Protein AF-A0A7C6TLG7-F1 (afdb_monomer_lite)

Secondary structure (DSSP, 8-state):
----PPP--PPPP---------------------------PPP-PPPPHHHHHHHHHH-EETTEEEEE-TTTTS--HHHHHHHHT-EEESTHHHHHHHHHHHHHHHTT-EEEEEEETTSS-EEEEEE-SSHHHHHHHHHHHHHHHHH-SEEEEEETTEEEEEE----

pLDDT: mean 72.75, std 21.67, range [28.45, 94.44]

Foldseek 3Di:
DDDDDDDDDDDDDPPPPDPPDDDDDDDDDDDDDDDPPPDPDPQQDFDAQVRQQVVQQPDDDPNWGWHWDPPVFPPDPVVLVQLVPKQKVVNVLSVLVNVLSVLLVVQPWHKIKTATPVRRDIDMDTTGNDVVSVVSNVVSLVCCQVVVQWMWMAGPNDIDIDGHDDD

Radius of gyration: 20.43 Å; chains: 1; bounding box: 63×53×40 Å

Structure (mmCIF, N/CA/C/O backbone):
data_AF-A0A7C6TLG7-F1
#
_entry.id   AF-A0A7C6TLG7-F1
#
loop_
_atom_site.group_PDB
_atom_site.id
_atom_site.type_symbol
_atom_site.label_atom_id
_atom_site.label_alt_id
_atom_site.label_comp_id
_atom_site.label_asym_id
_atom_site.label_entity_id
_atom_site.label_seq_id
_atom_site.pdbx_PDB_ins_code
_atom_site.Cartn_x
_atom_site.Cartn_y
_atom_site.Cartn_z
_atom_site.occupancy
_atom_site.B_iso_or_equiv
_atom_site.auth_seq_id
_atom_site.auth_comp_id
_atom_site.auth_asym_id
_atom_site.auth_atom_id
_atom_site.pdbx_PDB_model_num
ATOM 1 N N . MET A 1 1 ? 2.554 -32.403 10.505 1.00 33.56 1 MET A N 1
ATOM 2 C CA . MET A 1 1 ? 1.416 -31.492 10.762 1.00 33.56 1 MET A CA 1
ATOM 3 C C . MET A 1 1 ? 1.426 -30.405 9.695 1.00 33.56 1 MET A C 1
ATOM 5 O O . MET A 1 1 ? 2.386 -29.649 9.634 1.00 33.56 1 MET A O 1
ATOM 9 N N . LYS A 1 2 ? 0.440 -30.399 8.790 1.00 33.12 2 LYS A N 1
ATOM 10 C CA . LYS A 1 2 ? 0.307 -29.428 7.689 1.00 33.12 2 LYS A CA 1
ATOM 11 C C . LYS A 1 2 ? -0.250 -28.119 8.262 1.00 33.12 2 LYS A C 1
ATOM 13 O O . LYS A 1 2 ? -1.394 -28.103 8.701 1.00 33.12 2 LYS A O 1
ATOM 18 N N . ARG A 1 3 ? 0.560 -27.057 8.305 1.00 33.03 3 ARG A N 1
ATOM 19 C CA . ARG A 1 3 ? 0.103 -25.704 8.655 1.00 33.03 3 ARG A CA 1
ATOM 20 C C . ARG A 1 3 ? -0.536 -25.091 7.412 1.00 33.03 3 ARG A C 1
ATOM 22 O O . ARG A 1 3 ? 0.156 -24.820 6.438 1.00 33.03 3 ARG A O 1
ATOM 29 N N . ILE A 1 4 ? -1.856 -24.962 7.432 1.00 37.53 4 ILE A N 1
ATOM 30 C CA . ILE A 1 4 ? -2.636 -24.288 6.396 1.00 37.53 4 ILE A CA 1
ATOM 31 C C . ILE A 1 4 ? -2.668 -22.813 6.810 1.00 37.53 4 ILE A C 1
ATOM 33 O O . ILE A 1 4 ? -3.254 -22.482 7.836 1.00 37.53 4 ILE A O 1
ATOM 37 N N . LEU A 1 5 ? -1.946 -21.959 6.083 1.00 33.16 5 LEU A N 1
ATOM 38 C CA . LEU A 1 5 ? -1.951 -20.506 6.282 1.00 33.16 5 LEU A CA 1
ATOM 39 C C . LEU A 1 5 ? -3.292 -19.940 5.779 1.00 33.16 5 LEU A C 1
ATOM 41 O O . LEU A 1 5 ? -3.698 -20.303 4.670 1.00 33.16 5 LEU A O 1
ATOM 45 N N . PRO A 1 6 ? -3.993 -19.094 6.557 1.00 38.41 6 PRO A N 1
ATOM 46 C CA . PRO A 1 6 ? -5.268 -18.532 6.137 1.00 38.41 6 PRO A CA 1
ATOM 47 C C . PRO A 1 6 ? -5.038 -17.511 5.017 1.00 38.41 6 PRO A C 1
ATOM 49 O O . PRO A 1 6 ? -4.143 -16.671 5.084 1.00 38.41 6 PRO A O 1
ATOM 52 N N . ALA A 1 7 ? -5.828 -17.635 3.954 1.00 37.56 7 ALA A N 1
ATOM 53 C CA . ALA A 1 7 ? -5.828 -16.717 2.829 1.00 37.56 7 ALA A CA 1
ATOM 54 C C . ALA A 1 7 ? -6.396 -15.361 3.273 1.00 37.56 7 ALA A C 1
ATOM 56 O O . ALA A 1 7 ? -7.541 -15.286 3.707 1.00 37.56 7 ALA A O 1
ATOM 57 N N . ILE A 1 8 ? -5.589 -14.308 3.153 1.00 38.44 8 ILE A N 1
ATOM 58 C CA . ILE A 1 8 ? -5.991 -12.921 3.395 1.00 38.44 8 ILE A CA 1
ATOM 59 C C . ILE A 1 8 ? -6.915 -12.507 2.242 1.00 38.44 8 ILE A C 1
ATOM 61 O O . ILE A 1 8 ? -6.484 -12.440 1.090 1.00 38.44 8 ILE A O 1
ATOM 65 N N . ALA A 1 9 ? -8.195 -12.290 2.535 1.00 36.19 9 ALA A N 1
ATOM 66 C CA . ALA A 1 9 ? -9.127 -11.628 1.634 1.00 36.19 9 ALA A CA 1
ATOM 67 C C . ALA A 1 9 ? -9.136 -10.139 2.005 1.00 36.19 9 ALA A C 1
ATOM 69 O O . ALA A 1 9 ? -9.612 -9.772 3.074 1.00 36.19 9 ALA A O 1
ATOM 70 N N . LEU A 1 10 ? -8.547 -9.295 1.156 1.00 33.16 10 LEU A N 1
ATOM 71 C CA . LEU A 1 10 ? -8.659 -7.842 1.279 1.00 33.16 10 LEU A CA 1
ATOM 72 C C . LEU A 1 10 ? -10.084 -7.443 0.882 1.00 33.16 10 LEU A C 1
ATOM 74 O O . LEU A 1 10 ? -10.586 -7.898 -0.146 1.00 33.16 10 LEU A O 1
ATOM 78 N N . ILE A 1 11 ? -10.739 -6.652 1.728 1.00 42.12 11 ILE A N 1
ATOM 79 C CA . ILE A 1 11 ? -12.133 -6.233 1.573 1.00 42.12 11 ILE A CA 1
ATOM 80 C C . ILE A 1 11 ? -12.191 -4.856 0.917 1.00 42.12 11 ILE A C 1
ATOM 82 O O . ILE A 1 11 ? -11.375 -3.977 1.190 1.00 42.12 11 ILE A O 1
ATOM 86 N N . ALA A 1 12 ? -13.160 -4.744 0.011 1.00 43.88 12 ALA A N 1
ATOM 87 C CA . ALA A 1 12 ? -13.396 -3.642 -0.897 1.00 43.88 12 ALA A CA 1
ATOM 88 C C . ALA A 1 12 ? -13.598 -2.301 -0.196 1.00 43.88 12 ALA A C 1
ATOM 90 O O . ALA A 1 12 ? -14.266 -2.215 0.835 1.00 43.88 12 ALA A O 1
ATOM 91 N N . GLY A 1 13 ? -13.064 -1.246 -0.814 1.00 34.25 13 GLY A N 1
ATOM 92 C CA . GLY A 1 13 ? -13.391 0.128 -0.467 1.00 34.25 13 GLY A CA 1
ATOM 93 C C . GLY A 1 13 ? -14.899 0.337 -0.558 1.00 34.25 13 GLY A C 1
ATOM 94 O O . GLY A 1 13 ? -15.496 0.200 -1.624 1.00 34.25 13 GLY A O 1
ATOM 95 N N . LEU A 1 14 ? -15.515 0.664 0.575 1.00 31.52 14 LEU A N 1
ATOM 96 C CA . LEU A 1 14 ? -16.873 1.181 0.616 1.00 31.52 14 LEU A CA 1
ATOM 97 C C . LEU A 1 14 ? -16.860 2.556 -0.052 1.00 31.52 14 LEU A C 1
ATOM 99 O O . LEU A 1 14 ? -16.541 3.566 0.572 1.00 31.52 14 LEU A O 1
ATOM 103 N N . SER A 1 15 ? -17.207 2.598 -1.337 1.00 34.97 15 SER A N 1
ATOM 104 C CA . SER A 1 15 ? -17.638 3.834 -1.970 1.00 34.97 15 SER A CA 1
ATOM 105 C C . SER A 1 15 ? -18.909 4.289 -1.255 1.00 34.97 15 SER A C 1
ATOM 107 O O . SER A 1 15 ? -19.992 3.748 -1.484 1.00 34.97 15 SER A O 1
ATOM 109 N N . LEU A 1 16 ? -18.775 5.271 -0.367 1.00 35.31 16 LEU A N 1
ATOM 110 C CA . LEU A 1 16 ? -19.878 6.064 0.171 1.00 35.31 16 LEU A CA 1
ATOM 111 C C . LEU A 1 16 ? -20.463 6.936 -0.954 1.00 35.31 16 LEU A C 1
ATOM 113 O O . LEU A 1 16 ? -20.370 8.158 -0.934 1.00 35.31 16 LEU A O 1
ATOM 117 N N . VAL A 1 17 ? -21.059 6.305 -1.964 1.00 43.84 17 VAL A N 1
ATOM 118 C CA . VAL A 1 17 ? -22.058 6.946 -2.819 1.00 43.84 17 VAL A CA 1
ATOM 119 C C . VAL A 1 17 ? -23.413 6.646 -2.196 1.00 43.84 17 VAL A C 1
ATOM 121 O O . VAL A 1 17 ? -23.785 5.490 -2.004 1.00 43.84 17 VAL A O 1
ATOM 124 N N . GLY A 1 18 ? -24.096 7.709 -1.774 1.00 33.03 18 GLY A N 1
ATOM 125 C CA . GLY A 1 18 ? -25.324 7.661 -0.993 1.00 33.03 18 GLY A CA 1
ATOM 126 C C . GLY A 1 18 ? -26.364 6.705 -1.568 1.00 33.03 18 GLY A C 1
ATOM 127 O O . GLY A 1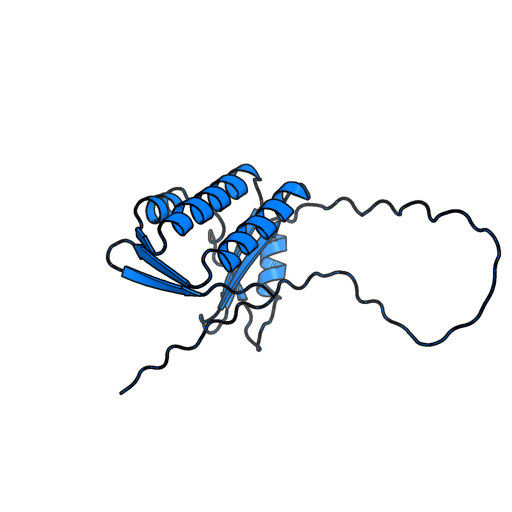 18 ? -26.955 6.952 -2.614 1.00 33.03 18 GLY A O 1
ATOM 128 N N . CYS A 1 19 ? -26.633 5.630 -0.835 1.00 38.94 19 CYS A N 1
ATOM 129 C CA . CYS A 1 19 ? -27.798 4.792 -1.050 1.00 38.94 19 CYS A CA 1
ATOM 130 C C . CYS A 1 19 ? -29.014 5.472 -0.395 1.00 38.94 19 CYS A C 1
ATOM 132 O O . CYS A 1 19 ? -29.351 5.188 0.753 1.00 38.94 19 CYS A O 1
ATOM 134 N N . THR A 1 20 ? -29.674 6.382 -1.115 1.00 41.19 20 THR A N 1
ATOM 135 C CA . THR A 1 20 ? -31.076 6.749 -0.851 1.00 41.19 20 THR A CA 1
ATOM 136 C C . THR A 1 20 ? -31.950 5.977 -1.835 1.00 41.19 20 THR A C 1
ATOM 138 O O . THR A 1 20 ? -31.868 6.194 -3.040 1.00 41.19 20 THR A O 1
ATOM 141 N N . GLY A 1 21 ? -32.712 5.012 -1.321 1.00 32.62 21 GLY A N 1
ATOM 142 C CA . GLY A 1 21 ? -33.444 4.029 -2.118 1.00 32.62 21 GLY A CA 1
ATOM 143 C C . GLY A 1 21 ? -34.842 4.434 -2.599 1.00 32.62 21 GLY A C 1
ATOM 144 O O . GLY A 1 21 ? -35.296 5.558 -2.402 1.00 32.62 21 GLY A O 1
ATOM 145 N N . GLY A 1 22 ? -35.527 3.431 -3.165 1.00 32.09 22 GLY A N 1
ATOM 146 C CA . GLY A 1 22 ? -36.918 3.452 -3.650 1.00 32.09 22 GLY A CA 1
ATOM 147 C C . GLY A 1 22 ? -36.966 3.475 -5.180 1.00 32.09 22 GLY A C 1
ATOM 148 O O . GLY A 1 22 ? -36.291 4.285 -5.788 1.00 32.09 22 GLY A O 1
ATOM 149 N N . GLY A 1 23 ? -37.688 2.633 -5.916 1.00 31.30 23 GLY A N 1
ATOM 150 C CA . GLY A 1 23 ? -38.805 1.733 -5.642 1.00 31.30 23 GLY A CA 1
ATOM 151 C C . GLY A 1 23 ? -39.585 1.572 -6.965 1.00 31.30 23 GLY A C 1
ATOM 152 O O . GLY A 1 23 ? -39.585 2.474 -7.793 1.00 31.30 23 GLY A O 1
ATOM 153 N N . ASP A 1 24 ? -40.181 0.402 -7.173 1.00 41.75 24 ASP A N 1
ATOM 154 C CA . ASP A 1 24 ? -40.849 -0.127 -8.375 1.00 41.75 24 ASP A CA 1
ATOM 155 C C . ASP A 1 24 ? -41.840 0.766 -9.181 1.00 41.75 24 ASP A C 1
ATOM 157 O O . ASP A 1 24 ? -42.705 1.435 -8.619 1.00 41.75 24 ASP A O 1
ATOM 161 N N . LYS A 1 25 ? -41.824 0.501 -10.505 1.00 38.69 25 LYS A N 1
ATOM 162 C CA . LYS A 1 25 ? -42.888 0.508 -11.550 1.00 38.69 25 LYS A CA 1
ATOM 163 C C . LYS A 1 25 ? -43.164 1.728 -12.480 1.00 38.69 25 LYS A C 1
ATOM 165 O O . LYS A 1 25 ? -43.003 2.871 -12.076 1.00 38.69 25 LYS A O 1
ATOM 170 N N . PRO A 1 26 ? -43.581 1.448 -13.750 1.00 65.00 26 PRO A N 1
ATOM 171 C CA . PRO A 1 26 ? -43.489 2.336 -14.917 1.00 65.00 26 PRO A CA 1
ATOM 172 C C . PRO A 1 26 ? -44.824 2.997 -15.311 1.00 65.00 26 PRO A C 1
ATOM 174 O O . PRO A 1 26 ? -45.869 2.412 -15.059 1.00 65.00 26 PRO A O 1
ATOM 177 N N . ASP A 1 27 ? -44.776 4.149 -15.994 1.00 35.22 27 ASP A N 1
ATOM 178 C CA . ASP A 1 27 ? -45.589 4.476 -17.186 1.00 35.22 27 ASP A CA 1
ATOM 179 C C . ASP A 1 27 ? -45.252 5.882 -17.747 1.00 35.22 27 ASP A C 1
ATOM 181 O O . ASP A 1 27 ? -45.177 6.864 -17.018 1.00 35.22 27 ASP A O 1
ATOM 185 N N . GLN A 1 28 ? -45.016 5.911 -19.062 1.00 36.81 28 GLN A N 1
ATOM 186 C CA . GLN A 1 28 ? -45.415 6.899 -20.079 1.00 36.81 28 GLN A CA 1
ATOM 187 C C . GLN A 1 28 ? -45.521 8.413 -19.745 1.00 36.81 28 GLN A C 1
ATOM 189 O O . GLN A 1 28 ? -46.442 8.842 -19.060 1.00 36.81 28 GLN A O 1
ATOM 194 N N . ALA A 1 29 ? -44.711 9.252 -20.414 1.00 31.52 29 ALA A N 1
ATOM 195 C CA . ALA A 1 29 ? -45.149 10.165 -21.493 1.00 31.52 29 ALA A CA 1
ATOM 196 C C . ALA A 1 29 ? -44.154 11.315 -21.774 1.00 31.52 29 ALA A C 1
ATOM 198 O O . ALA A 1 29 ? -43.558 11.903 -20.878 1.00 31.52 29 ALA A O 1
ATOM 199 N N . ASP A 1 30 ? -44.045 11.598 -23.070 1.00 42.59 30 ASP A N 1
ATOM 200 C CA . ASP A 1 30 ? -43.350 12.671 -23.786 1.00 42.59 30 ASP A CA 1
ATOM 201 C C . ASP A 1 30 ? -43.653 14.091 -23.260 1.00 42.59 30 ASP A C 1
ATOM 203 O O . ASP A 1 30 ? -44.806 14.411 -22.963 1.00 42.59 30 ASP A O 1
ATOM 207 N N . GLY A 1 31 ? -42.650 14.974 -23.238 1.00 31.16 31 GLY A N 1
ATOM 208 C CA . GLY A 1 31 ? -42.859 16.405 -22.999 1.00 31.16 31 GLY A CA 1
ATOM 209 C C . GLY A 1 31 ? -41.620 17.126 -22.478 1.00 31.16 31 GLY A C 1
ATOM 210 O O . GLY A 1 31 ? -41.228 16.937 -21.334 1.00 31.16 31 GLY A O 1
ATOM 211 N N . GLY A 1 32 ? -41.014 17.953 -23.334 1.00 39.78 32 GLY A N 1
ATOM 212 C CA . GLY A 1 32 ? -39.750 18.651 -23.102 1.00 39.78 32 GLY A CA 1
ATOM 213 C C . GLY A 1 32 ? -39.618 19.347 -21.745 1.00 39.78 32 GLY A C 1
ATOM 214 O O . GLY A 1 32 ? -40.470 20.130 -21.335 1.00 39.78 32 GLY A O 1
ATOM 215 N N . GLY A 1 33 ? -38.485 19.095 -21.101 1.00 28.45 33 GLY A N 1
ATOM 216 C CA . GLY A 1 33 ? -37.993 19.805 -19.932 1.00 28.45 33 GLY A CA 1
ATOM 217 C C . GLY A 1 33 ? -36.478 19.877 -20.044 1.00 28.45 33 GLY A C 1
ATOM 218 O O . GLY A 1 33 ? -35.849 18.911 -20.473 1.00 28.45 33 GLY A O 1
ATOM 219 N N . GLU A 1 34 ? -35.932 21.053 -19.761 1.00 35.56 34 GLU A N 1
ATOM 220 C CA . GLU A 1 34 ? -34.509 21.384 -19.784 1.00 35.56 34 GLU A CA 1
ATOM 221 C C . GLU A 1 34 ? -33.622 20.231 -19.293 1.00 35.56 34 GLU A C 1
ATOM 223 O O . GLU A 1 34 ? -33.911 19.609 -18.269 1.00 35.56 34 GLU A O 1
ATOM 228 N N . SER A 1 35 ? -32.524 19.961 -20.018 1.00 37.59 35 SER A N 1
ATOM 229 C CA . SER A 1 35 ? -31.438 19.128 -19.493 1.00 37.59 35 SER A CA 1
ATOM 230 C C . SER A 1 35 ? -31.156 19.575 -18.061 1.00 37.59 35 SER A C 1
ATOM 232 O O . SER A 1 35 ? -30.969 20.782 -17.865 1.00 37.59 35 SER A O 1
ATOM 234 N N . PRO A 1 36 ? -31.108 18.661 -17.074 1.00 38.91 36 PRO A N 1
ATOM 235 C CA . PRO A 1 36 ? -30.715 19.046 -15.736 1.00 38.91 36 PRO A CA 1
ATOM 236 C C . PRO A 1 36 ? -29.353 19.712 -15.872 1.00 38.91 36 PRO A C 1
ATOM 238 O O . PRO A 1 36 ? -28.413 19.113 -16.408 1.00 38.91 36 PRO A O 1
ATOM 241 N N . ALA A 1 37 ? -29.273 20.982 -15.472 1.00 41.88 37 ALA A N 1
ATOM 242 C CA . ALA A 1 37 ? -27.997 21.627 -15.252 1.00 41.88 37 ALA A CA 1
ATOM 243 C C . ALA A 1 37 ? -27.198 20.661 -14.382 1.00 41.88 37 ALA A C 1
ATOM 245 O O . ALA A 1 37 ? -27.690 20.259 -13.328 1.00 41.88 37 ALA A O 1
ATOM 246 N N . ALA A 1 38 ? -26.041 20.220 -14.883 1.00 41.34 38 ALA A N 1
ATOM 247 C CA . ALA A 1 38 ? -25.155 19.343 -14.143 1.00 41.34 38 ALA A CA 1
ATOM 248 C C . ALA A 1 38 ? -24.967 19.968 -12.761 1.00 41.34 38 ALA A C 1
ATOM 250 O O . ALA A 1 38 ? -24.396 21.056 -12.650 1.00 41.34 38 ALA A O 1
ATOM 251 N N . GLU A 1 39 ? -25.543 19.335 -11.737 1.00 39.16 39 GLU A N 1
ATOM 252 C CA . GLU A 1 39 ? -25.343 19.744 -10.359 1.00 39.16 39 GLU A CA 1
ATOM 253 C C . GLU A 1 39 ? -23.832 19.790 -10.167 1.00 39.16 39 GLU A C 1
ATOM 255 O O . GLU A 1 39 ? -23.140 18.812 -10.466 1.00 39.16 39 GLU A O 1
ATOM 260 N N . ALA A 1 40 ? -23.315 20.964 -9.794 1.00 39.72 40 ALA A N 1
ATOM 261 C CA . ALA A 1 40 ? -21.899 21.136 -9.539 1.00 39.72 40 ALA A CA 1
ATOM 262 C C . ALA A 1 40 ? -21.500 20.038 -8.554 1.00 39.72 40 ALA A C 1
ATOM 264 O O . ALA A 1 40 ? -21.995 20.016 -7.424 1.00 39.72 40 ALA A O 1
ATOM 265 N N . GLN A 1 41 ? -20.680 19.090 -9.019 1.00 46.62 41 GLN A N 1
ATOM 266 C CA . GLN A 1 41 ? -20.168 18.049 -8.147 1.00 46.62 41 GLN A CA 1
ATOM 267 C C . GLN A 1 41 ? -19.528 18.769 -6.959 1.00 46.62 41 GLN A C 1
ATOM 269 O O . GLN A 1 41 ? -18.760 19.711 -7.188 1.00 46.62 41 GLN A O 1
ATOM 274 N N . PRO A 1 42 ? -19.895 18.419 -5.713 1.00 49.75 42 PRO A N 1
ATOM 275 C CA . PRO A 1 42 ? -19.311 19.061 -4.548 1.00 49.75 42 PRO A CA 1
ATOM 276 C C . PRO A 1 42 ? -17.795 18.997 -4.697 1.00 49.75 42 PRO A C 1
ATOM 278 O O . PRO A 1 42 ? -17.262 17.926 -4.995 1.00 49.75 42 PRO A O 1
ATOM 281 N N . GLU A 1 43 ? -17.119 20.143 -4.561 1.00 55.59 43 GLU A N 1
ATOM 282 C CA . GLU A 1 43 ? -15.661 20.192 -4.640 1.00 55.59 43 GLU A CA 1
ATOM 283 C C . GLU A 1 43 ? -15.110 19.122 -3.698 1.00 55.59 43 GLU A C 1
ATOM 285 O O . GLU A 1 43 ? -15.392 19.134 -2.495 1.00 55.59 43 GLU A O 1
ATOM 290 N N . ALA A 1 44 ? -14.396 18.148 -4.267 1.00 63.31 44 ALA A N 1
ATOM 291 C CA . ALA A 1 44 ? -13.825 17.044 -3.520 1.00 63.31 44 ALA A CA 1
ATOM 292 C C . ALA A 1 44 ? -12.785 17.618 -2.556 1.00 63.31 44 ALA A C 1
ATOM 294 O O . ALA A 1 44 ? -11.638 17.871 -2.913 1.00 63.31 44 ALA A O 1
ATOM 295 N N . LYS A 1 45 ? -13.206 17.898 -1.324 1.00 75.00 45 LYS A N 1
ATOM 296 C CA . LYS A 1 45 ? -12.310 18.422 -0.307 1.00 75.00 45 LYS A CA 1
ATOM 297 C C . LYS A 1 45 ? -11.461 17.275 0.217 1.00 75.00 45 LYS A C 1
ATOM 299 O O . LYS A 1 45 ? -11.987 16.329 0.803 1.00 75.00 45 LYS A O 1
ATOM 304 N N . LYS A 1 46 ? -10.146 17.402 0.059 1.00 84.50 46 LYS A N 1
ATOM 305 C CA . LYS A 1 46 ? -9.184 16.498 0.681 1.00 84.50 46 LYS A CA 1
ATOM 306 C C . LYS A 1 46 ? -9.405 16.437 2.192 1.00 84.50 46 LYS A C 1
ATOM 308 O O . LYS A 1 46 ? -9.444 17.470 2.864 1.00 84.50 46 LYS A O 1
ATOM 313 N N . LEU A 1 47 ? -9.533 15.221 2.704 1.00 90.31 47 LEU A N 1
ATOM 314 C CA . LEU A 1 47 ? -9.632 14.939 4.126 1.00 90.31 47 LEU A CA 1
ATOM 315 C C . LEU A 1 47 ? -8.249 15.022 4.775 1.00 90.31 47 LEU A C 1
ATOM 317 O O . LEU A 1 47 ? -7.241 14.581 4.208 1.00 90.31 47 LEU A O 1
ATOM 321 N N . ASP A 1 48 ? -8.206 15.594 5.973 1.00 90.81 48 ASP A N 1
ATOM 322 C CA . ASP A 1 48 ? -6.991 15.611 6.781 1.00 90.81 48 ASP A CA 1
ATOM 323 C C . ASP A 1 48 ? -6.754 14.271 7.506 1.00 90.81 48 ASP A C 1
ATOM 325 O O . ASP A 1 48 ? -7.568 13.345 7.461 1.00 90.81 48 ASP A O 1
ATOM 329 N N . GLU A 1 49 ? -5.595 14.149 8.157 1.00 90.00 49 GLU A N 1
ATOM 330 C CA . GLU A 1 49 ? -5.193 12.918 8.843 1.00 90.00 49 GLU A CA 1
ATOM 331 C C . GLU A 1 49 ? -6.165 12.538 9.969 1.00 90.00 49 GLU A C 1
ATOM 333 O O . GLU A 1 49 ? -6.455 11.358 10.147 1.00 90.00 49 GLU A O 1
ATOM 338 N N . ALA A 1 50 ? -6.691 13.514 10.716 1.00 92.81 50 ALA A N 1
ATOM 339 C CA . ALA A 1 50 ? -7.598 13.251 11.829 1.00 92.81 50 ALA A CA 1
ATOM 340 C C . ALA A 1 50 ? -8.943 12.718 11.323 1.00 92.81 50 ALA A C 1
ATOM 342 O O . ALA A 1 50 ? -9.443 11.725 11.850 1.00 92.81 50 ALA A O 1
ATOM 343 N N . GLN A 1 51 ? -9.473 13.316 10.253 1.00 93.88 51 GLN A N 1
ATOM 344 C CA . GLN A 1 51 ? -10.689 12.842 9.594 1.00 93.88 51 GLN A CA 1
ATOM 345 C C . GLN A 1 51 ? -10.511 11.427 9.030 1.00 93.88 51 GLN A C 1
ATOM 347 O O . GLN A 1 51 ? -11.382 10.576 9.194 1.00 93.88 51 GLN A O 1
ATOM 352 N N . LEU A 1 52 ? -9.370 11.140 8.398 1.00 92.75 52 LEU A N 1
ATOM 353 C CA . LEU A 1 52 ? -9.086 9.800 7.887 1.00 92.75 52 LEU A CA 1
ATOM 354 C C . LEU A 1 52 ? -8.918 8.766 9.010 1.00 92.75 52 LEU A C 1
ATOM 356 O O . LEU A 1 52 ? -9.394 7.640 8.866 1.00 92.75 52 LEU A O 1
ATOM 360 N N . LYS A 1 53 ? -8.280 9.131 10.132 1.00 94.19 53 LYS A N 1
ATOM 361 C CA . LYS A 1 53 ? -8.180 8.265 11.319 1.00 94.19 53 LYS A CA 1
ATOM 362 C C . LYS A 1 53 ? -9.558 7.937 11.881 1.00 94.19 53 LYS A C 1
ATOM 364 O O . LYS A 1 53 ? -9.832 6.771 12.134 1.00 94.19 53 LYS A O 1
ATOM 369 N N . GLU A 1 54 ? -10.435 8.928 12.013 1.00 93.75 54 GLU A N 1
ATOM 370 C CA . GLU A 1 54 ? -11.804 8.718 12.494 1.00 93.75 54 GLU A CA 1
ATOM 371 C C . GLU A 1 54 ? -12.586 7.747 11.592 1.00 93.75 54 GLU A C 1
ATOM 373 O O . GLU A 1 54 ? -13.239 6.821 12.081 1.00 93.75 54 GLU A O 1
ATOM 378 N N . ILE A 1 55 ? -12.475 7.897 10.268 1.00 93.88 55 ILE A N 1
ATOM 379 C CA . ILE A 1 55 ? -13.111 6.977 9.312 1.00 93.88 55 ILE A CA 1
ATOM 380 C C . ILE A 1 55 ? -12.534 5.564 9.454 1.00 93.88 55 ILE A C 1
ATOM 382 O O . ILE A 1 55 ? -13.282 4.588 9.512 1.00 93.88 55 ILE A O 1
ATOM 386 N N . LEU A 1 56 ? -11.210 5.436 9.539 1.00 93.12 56 LEU A N 1
ATOM 387 C CA . LEU A 1 56 ? -10.555 4.140 9.693 1.00 93.12 56 LEU A CA 1
ATOM 388 C C . LEU A 1 56 ? -10.989 3.442 10.990 1.00 93.12 56 LEU A C 1
ATOM 390 O O . LEU A 1 56 ? -11.366 2.276 10.959 1.00 93.12 56 LEU A O 1
ATOM 394 N N . GLU A 1 57 ? -10.975 4.148 12.118 1.00 94.19 57 GLU A N 1
ATOM 395 C CA . GLU A 1 57 ? -11.277 3.576 13.436 1.00 94.19 57 GLU A CA 1
ATOM 396 C C . GLU A 1 57 ? -12.770 3.286 13.644 1.00 94.19 57 GLU A C 1
ATOM 398 O O . GLU A 1 57 ? -13.128 2.386 14.407 1.00 94.19 57 GLU A O 1
ATOM 403 N N . SER A 1 58 ? -13.651 3.992 12.929 1.00 93.00 58 SER A N 1
ATOM 404 C CA . SER A 1 58 ? -15.087 3.685 12.887 1.00 93.00 58 SER A CA 1
ATOM 405 C C . SER A 1 58 ? -15.444 2.549 11.922 1.00 93.00 58 SER A C 1
ATOM 407 O O . SER A 1 58 ? -16.546 1.999 12.004 1.00 93.00 58 SER A O 1
ATOM 409 N N . THR A 1 59 ? -14.525 2.153 11.034 1.00 91.25 59 THR A N 1
ATOM 410 C CA . THR A 1 59 ? -14.745 1.055 10.089 1.00 91.25 59 THR A CA 1
ATOM 411 C C . THR A 1 59 ? -14.735 -0.291 10.813 1.00 91.25 59 THR A C 1
ATOM 413 O O . THR A 1 59 ? -13.831 -0.598 11.593 1.00 91.25 59 THR A O 1
ATOM 416 N N . GLN A 1 60 ? -15.733 -1.124 10.511 1.00 89.75 60 GLN A N 1
ATOM 417 C CA . GLN A 1 60 ? -15.819 -2.497 10.996 1.00 89.75 60 GLN A CA 1
ATOM 418 C C . GLN A 1 60 ? -15.906 -3.476 9.835 1.00 89.75 60 GLN A C 1
ATOM 420 O O . GLN A 1 60 ? -16.730 -3.325 8.935 1.00 89.75 60 GLN A O 1
ATOM 425 N N . VAL A 1 61 ? -15.072 -4.507 9.891 1.00 86.94 61 VAL A N 1
ATOM 426 C CA . VAL A 1 61 ? -15.021 -5.583 8.903 1.00 86.94 61 VAL A CA 1
ATOM 427 C C . VAL A 1 61 ? -14.974 -6.906 9.653 1.00 86.94 61 VAL A C 1
ATOM 429 O O . VAL A 1 61 ? -14.131 -7.084 10.525 1.00 86.94 61 VAL A O 1
ATOM 432 N N . ASP A 1 62 ? -15.916 -7.809 9.372 1.00 88.56 62 ASP A N 1
ATOM 433 C CA . ASP A 1 62 ? -16.045 -9.106 10.058 1.00 88.56 62 ASP A CA 1
ATOM 434 C C . ASP A 1 62 ? -16.054 -8.998 11.599 1.00 88.56 62 ASP A C 1
ATOM 436 O O . ASP A 1 62 ? -15.509 -9.828 12.327 1.00 88.56 62 ASP A O 1
ATOM 440 N N . GLY A 1 63 ? -16.670 -7.927 12.113 1.00 89.75 63 GLY A N 1
ATOM 441 C CA . GLY A 1 63 ? -16.730 -7.626 13.546 1.00 89.75 63 GLY A CA 1
ATOM 442 C C . GLY A 1 63 ? -15.412 -7.132 14.155 1.00 89.75 63 GLY A C 1
ATOM 443 O O . GLY A 1 63 ? -15.356 -6.932 15.367 1.00 89.75 63 GLY A O 1
ATOM 444 N N . GLN A 1 64 ? -14.368 -6.921 13.349 1.00 92.31 64 GLN A N 1
ATOM 445 C CA . GLN A 1 64 ? -13.113 -6.309 13.772 1.00 92.31 64 GLN A CA 1
ATOM 446 C C . GLN A 1 64 ? -13.128 -4.809 13.484 1.00 92.31 64 GLN A C 1
ATOM 448 O O . GLN A 1 64 ? -13.430 -4.383 12.369 1.00 92.31 64 GLN A O 1
ATOM 453 N N . SER A 1 65 ? -12.765 -4.011 14.485 1.00 93.38 65 SER A N 1
ATOM 454 C CA . SER A 1 65 ? -12.461 -2.589 14.313 1.00 93.38 65 SER A CA 1
ATOM 455 C C . SER A 1 65 ? -10.994 -2.407 13.943 1.00 93.38 65 SER A C 1
ATOM 457 O O . SER A 1 65 ? -10.149 -3.209 14.354 1.00 93.38 65 SER A O 1
ATOM 459 N N . PHE A 1 66 ? -10.673 -1.325 13.244 1.00 94.44 66 PHE A N 1
ATOM 460 C CA . PHE A 1 66 ? -9.289 -0.961 12.959 1.00 94.44 66 PHE A CA 1
ATOM 461 C C . PHE A 1 66 ? -8.760 0.032 13.988 1.00 94.44 66 PHE A C 1
ATOM 463 O O . PHE A 1 66 ? -9.499 0.851 14.526 1.00 94.44 66 PHE A O 1
ATOM 470 N N . LYS A 1 67 ? -7.457 -0.036 14.249 1.00 94.38 67 LYS A N 1
ATOM 471 C CA . LYS A 1 67 ? -6.731 0.985 14.999 1.00 94.38 67 LYS A CA 1
ATOM 472 C C . LYS A 1 67 ? -5.699 1.628 14.090 1.00 94.38 67 LYS A C 1
ATOM 474 O O . LYS A 1 67 ? -4.894 0.908 13.487 1.00 94.38 67 LYS A O 1
ATOM 479 N N . ALA A 1 68 ? -5.710 2.957 14.006 1.00 91.88 68 ALA A N 1
ATOM 480 C CA . ALA A 1 68 ? -4.697 3.680 13.255 1.00 91.88 68 ALA A CA 1
ATOM 481 C C . ALA A 1 68 ? -3.314 3.460 13.887 1.00 91.88 68 ALA A C 1
ATOM 483 O O . ALA A 1 68 ? -3.158 3.428 15.111 1.00 91.88 68 ALA A O 1
ATOM 484 N N . VAL A 1 69 ? -2.298 3.295 13.045 1.00 87.75 69 VAL A N 1
ATOM 485 C CA . VAL A 1 69 ? -0.903 3.213 13.477 1.00 87.75 69 VAL A CA 1
ATOM 486 C C . VAL A 1 69 ? -0.240 4.535 13.123 1.00 87.75 69 VAL A C 1
ATOM 488 O O . VAL A 1 69 ? -0.172 4.911 11.955 1.00 87.75 69 VAL A O 1
ATOM 491 N N . ASP A 1 70 ? 0.247 5.257 14.131 1.00 81.00 70 ASP A N 1
ATOM 492 C CA . ASP A 1 70 ? 0.874 6.558 13.909 1.00 81.00 70 ASP A CA 1
ATOM 493 C C . ASP A 1 70 ? 2.091 6.437 12.981 1.00 81.00 70 ASP A C 1
ATOM 495 O O . ASP A 1 70 ? 2.973 5.599 13.174 1.00 81.00 70 ASP A O 1
ATOM 499 N N . GLY A 1 71 ? 2.115 7.270 11.939 1.00 73.12 71 GLY A N 1
ATOM 500 C CA . GLY A 1 71 ? 3.143 7.246 10.898 1.00 73.12 71 GLY A CA 1
ATOM 501 C C . GLY A 1 71 ? 2.987 6.132 9.856 1.00 73.12 71 GLY A C 1
ATOM 502 O O . GLY A 1 71 ? 3.678 6.177 8.837 1.00 73.12 71 GLY A O 1
ATOM 503 N N . ALA A 1 72 ? 2.074 5.171 10.041 1.00 67.75 72 ALA A N 1
ATOM 504 C CA . ALA A 1 72 ? 1.747 4.197 9.007 1.00 67.75 72 ALA A CA 1
ATOM 505 C C . ALA A 1 72 ? 0.905 4.880 7.919 1.00 67.75 72 ALA A C 1
ATOM 507 O O . ALA A 1 72 ? -0.187 5.376 8.183 1.00 67.75 72 ALA A O 1
ATOM 508 N N . GLY A 1 73 ? 1.442 4.940 6.701 1.00 64.50 73 GLY A N 1
ATOM 509 C CA . GLY A 1 73 ? 0.872 5.713 5.589 1.00 64.50 73 GLY A CA 1
ATOM 510 C C . GLY A 1 73 ? 1.816 6.795 5.070 1.00 64.50 73 GLY A C 1
ATOM 511 O O . GLY A 1 73 ? 1.755 7.147 3.894 1.00 64.50 73 GLY A O 1
ATOM 512 N N . ASN A 1 74 ? 2.779 7.230 5.887 1.00 66.75 74 ASN A N 1
ATOM 513 C CA . ASN A 1 74 ? 3.918 7.975 5.377 1.00 66.75 74 ASN A CA 1
ATOM 514 C C . ASN A 1 74 ? 4.839 6.988 4.663 1.00 66.75 74 ASN A C 1
ATOM 516 O O . ASN A 1 74 ? 5.449 6.128 5.300 1.00 66.75 74 ASN A O 1
ATOM 520 N N . ALA A 1 75 ? 4.948 7.106 3.340 1.00 62.62 75 ALA A N 1
ATOM 521 C CA . ALA A 1 75 ? 6.011 6.453 2.589 1.00 62.62 75 ALA A CA 1
ATOM 522 C C . ALA A 1 75 ? 7.352 7.044 3.058 1.00 62.62 75 ALA A C 1
ATOM 524 O O . ALA A 1 75 ? 7.838 8.048 2.537 1.00 62.62 75 ALA A O 1
ATOM 525 N N . SER A 1 76 ? 7.912 6.475 4.128 1.00 63.28 76 SER A N 1
ATOM 526 C CA . SER A 1 76 ? 9.197 6.901 4.661 1.00 63.28 76 SER A CA 1
ATOM 527 C C . SER A 1 76 ? 10.302 6.480 3.700 1.00 63.28 76 SER A C 1
ATOM 529 O O . SER A 1 76 ? 10.236 5.427 3.058 1.00 63.28 76 SER A O 1
ATOM 531 N N . SER A 1 77 ? 11.360 7.291 3.618 1.00 65.38 77 SER A N 1
ATOM 532 C CA . SER A 1 77 ? 12.509 6.972 2.763 1.00 65.38 77 SER A CA 1
ATOM 533 C C . SER A 1 77 ? 13.133 5.612 3.104 1.00 65.38 77 SER A C 1
ATOM 535 O O . SER A 1 77 ? 13.739 4.985 2.242 1.00 65.38 77 SER A O 1
ATOM 537 N N . GLU A 1 78 ? 12.975 5.132 4.341 1.00 72.81 78 GLU A N 1
ATOM 538 C CA . GLU A 1 78 ? 13.483 3.834 4.786 1.00 72.81 78 GLU A CA 1
ATOM 539 C C . GLU A 1 78 ? 12.649 2.665 4.263 1.00 72.81 78 GLU A C 1
ATOM 541 O O . GLU A 1 78 ? 13.231 1.676 3.823 1.00 72.81 78 GLU A O 1
ATOM 546 N N . ALA A 1 79 ? 11.316 2.775 4.247 1.00 73.94 79 ALA A N 1
ATOM 547 C CA . ALA A 1 79 ? 10.452 1.749 3.664 1.00 73.94 79 ALA A CA 1
ATOM 548 C C . ALA A 1 79 ? 10.698 1.623 2.152 1.00 73.94 79 ALA A C 1
ATOM 550 O O . ALA A 1 79 ? 10.859 0.516 1.637 1.00 73.94 79 ALA A O 1
ATOM 551 N N . THR A 1 80 ? 10.841 2.755 1.458 1.00 78.75 80 THR A N 1
ATOM 552 C CA . THR A 1 80 ? 11.213 2.780 0.038 1.00 78.75 80 THR A CA 1
ATOM 553 C C . THR A 1 80 ? 12.580 2.132 -0.190 1.00 78.75 80 THR A C 1
ATOM 555 O O . THR A 1 80 ? 12.694 1.239 -1.024 1.00 78.75 80 THR A O 1
ATOM 558 N N . LYS A 1 81 ? 13.602 2.473 0.607 1.00 81.06 81 LYS A N 1
ATOM 559 C CA . LYS A 1 81 ? 14.936 1.842 0.528 1.00 81.06 81 LYS A CA 1
ATOM 560 C C . LYS A 1 81 ? 14.911 0.341 0.823 1.00 81.06 81 LYS A C 1
ATOM 562 O O . LYS A 1 81 ? 15.652 -0.434 0.215 1.00 81.06 81 LYS A O 1
ATOM 567 N N . ALA A 1 82 ? 14.068 -0.097 1.756 1.00 83.19 82 ALA A N 1
ATOM 568 C CA . ALA A 1 82 ? 13.891 -1.515 2.036 1.00 83.19 82 ALA A CA 1
ATOM 569 C C . ALA A 1 82 ? 13.350 -2.235 0.792 1.00 83.19 82 ALA A C 1
ATOM 571 O O . ALA A 1 82 ? 13.907 -3.253 0.387 1.00 83.19 82 ALA A O 1
ATOM 572 N N . LEU A 1 83 ? 12.349 -1.667 0.114 1.00 85.19 83 LEU A N 1
ATOM 573 C CA . LEU A 1 83 ? 11.809 -2.221 -1.132 1.00 85.19 83 LEU A CA 1
ATOM 574 C C . LEU A 1 83 ? 12.817 -2.152 -2.292 1.00 85.19 83 LEU A C 1
ATOM 576 O O . LEU A 1 83 ? 12.942 -3.113 -3.051 1.00 85.19 83 LEU A O 1
ATOM 580 N N . GLU A 1 84 ? 13.616 -1.087 -2.389 1.00 86.50 84 GLU A N 1
ATOM 581 C CA . GLU A 1 84 ? 14.721 -0.982 -3.355 1.00 86.50 84 GLU A CA 1
ATOM 582 C C . GLU A 1 84 ? 15.784 -2.067 -3.160 1.00 86.50 84 GLU A C 1
ATOM 584 O O . GLU A 1 84 ? 16.334 -2.570 -4.138 1.00 86.50 84 GLU A O 1
ATOM 589 N N . SER A 1 85 ? 16.065 -2.462 -1.920 1.00 87.81 85 SER A N 1
ATOM 590 C CA . SER A 1 85 ? 17.009 -3.550 -1.620 1.00 87.81 85 SER A CA 1
ATOM 591 C C . SER A 1 85 ? 16.377 -4.944 -1.670 1.00 87.81 85 SER A C 1
ATOM 593 O O . SER A 1 85 ? 17.085 -5.940 -1.543 1.00 87.81 85 SER A O 1
ATOM 595 N N . SER A 1 86 ? 15.063 -5.031 -1.888 1.00 90.94 86 SER A N 1
ATOM 596 C CA . SER A 1 86 ? 14.338 -6.299 -1.921 1.00 90.94 86 SER A CA 1
ATOM 597 C C . SER A 1 86 ? 14.384 -6.971 -3.290 1.00 90.94 86 SER A C 1
ATOM 599 O O . SER A 1 86 ? 14.408 -6.313 -4.339 1.00 90.94 86 SER A O 1
ATOM 601 N N . GLU A 1 87 ? 14.342 -8.298 -3.277 1.00 92.56 87 GLU A N 1
ATOM 602 C CA . GLU A 1 87 ? 14.165 -9.120 -4.473 1.00 92.56 87 GLU A CA 1
ATOM 603 C C . GLU A 1 87 ? 12.688 -9.462 -4.630 1.00 92.56 87 GLU A C 1
ATOM 605 O O . GLU A 1 87 ? 12.046 -9.891 -3.674 1.00 92.56 87 GLU A O 1
ATOM 610 N N . PHE A 1 88 ? 12.154 -9.276 -5.834 1.00 93.00 88 PHE A N 1
ATOM 611 C CA . PHE A 1 88 ? 10.775 -9.613 -6.164 1.00 93.00 88 PHE A CA 1
ATOM 612 C C . PHE A 1 88 ? 10.769 -10.753 -7.176 1.00 93.00 88 PHE A C 1
ATOM 614 O O . PHE A 1 88 ? 11.516 -10.735 -8.154 1.00 93.00 88 PHE A O 1
ATOM 621 N N . GLU A 1 89 ? 9.875 -11.710 -6.983 1.00 91.12 89 GLU A N 1
ATOM 622 C CA . GLU A 1 89 ? 9.555 -12.745 -7.957 1.00 91.12 89 GLU A CA 1
ATOM 623 C C . GLU A 1 89 ? 8.040 -12.683 -8.213 1.00 91.12 89 GLU A C 1
ATOM 625 O O . GLU A 1 89 ? 7.280 -13.010 -7.301 1.00 91.12 89 GLU A O 1
ATOM 630 N N . PRO A 1 90 ? 7.575 -12.266 -9.408 1.00 90.75 90 PRO A N 1
ATOM 631 C CA . PRO A 1 90 ? 8.347 -11.836 -10.584 1.00 90.75 90 PRO A CA 1
ATOM 632 C C . PRO A 1 90 ? 9.071 -10.485 -10.421 1.00 90.75 90 PRO A C 1
ATOM 634 O O . PRO A 1 90 ? 8.528 -9.548 -9.842 1.00 90.75 90 PRO A O 1
ATOM 637 N N . ALA A 1 91 ? 10.252 -10.335 -11.035 1.00 90.81 91 ALA A N 1
ATOM 638 C CA . ALA A 1 91 ? 11.072 -9.119 -10.914 1.00 90.81 91 ALA A CA 1
ATOM 639 C C . ALA A 1 91 ? 10.358 -7.838 -11.384 1.00 90.81 91 ALA A C 1
ATOM 641 O O . ALA A 1 91 ? 10.484 -6.799 -10.739 1.00 90.81 91 ALA A O 1
ATOM 642 N N . LYS A 1 92 ? 9.533 -7.927 -12.441 1.00 89.81 92 LYS A N 1
ATOM 643 C CA . LYS A 1 92 ? 8.729 -6.800 -12.956 1.00 89.81 92 LYS A CA 1
ATOM 644 C C . LYS A 1 92 ? 7.820 -6.159 -11.897 1.00 89.81 92 LYS A C 1
ATOM 646 O O . LYS A 1 92 ? 7.470 -4.989 -12.005 1.00 89.81 92 LYS A O 1
ATOM 651 N N . CYS A 1 93 ? 7.444 -6.917 -10.866 1.00 91.19 93 CYS A N 1
ATOM 652 C CA . CYS A 1 93 ? 6.563 -6.442 -9.805 1.00 91.19 93 CYS A CA 1
ATOM 653 C C . CYS A 1 93 ? 7.240 -5.428 -8.890 1.00 91.19 93 CYS A C 1
ATOM 655 O O . CYS A 1 93 ? 6.553 -4.584 -8.316 1.00 91.19 93 CYS A O 1
ATOM 657 N N . LYS A 1 94 ? 8.576 -5.449 -8.812 1.00 90.75 94 LYS A N 1
ATOM 658 C CA . LYS A 1 94 ? 9.342 -4.396 -8.149 1.00 90.75 94 LYS A CA 1
ATOM 659 C C . LYS A 1 94 ? 9.141 -3.064 -8.852 1.00 90.75 94 LYS A C 1
ATOM 661 O O . LYS A 1 94 ? 8.760 -2.100 -8.204 1.00 90.75 94 LYS A O 1
ATOM 666 N N . ASP A 1 95 ? 9.324 -3.025 -10.169 1.00 90.31 95 ASP A N 1
ATOM 667 C CA . ASP A 1 95 ? 9.215 -1.786 -10.943 1.00 90.31 95 ASP A CA 1
ATOM 668 C C . ASP A 1 95 ? 7.800 -1.206 -10.872 1.00 90.31 95 ASP A C 1
ATOM 670 O O . ASP A 1 95 ? 7.633 -0.012 -10.642 1.00 90.31 95 ASP A O 1
ATOM 674 N N . ILE A 1 96 ? 6.770 -2.052 -10.990 1.00 88.44 96 ILE A N 1
ATOM 675 C CA . ILE A 1 96 ? 5.370 -1.622 -10.847 1.00 88.44 96 ILE A CA 1
ATOM 676 C C . ILE A 1 96 ? 5.125 -1.047 -9.442 1.00 88.44 96 ILE A C 1
ATOM 678 O O . ILE A 1 96 ? 4.569 0.045 -9.319 1.00 88.44 96 ILE A O 1
ATOM 682 N N . THR A 1 97 ? 5.587 -1.738 -8.394 1.00 87.56 97 THR A N 1
ATOM 683 C CA . THR A 1 97 ? 5.440 -1.287 -7.000 1.00 87.56 97 THR A CA 1
ATOM 684 C C . THR A 1 97 ? 6.160 0.043 -6.761 1.00 87.56 97 THR A C 1
ATOM 686 O O . THR A 1 97 ? 5.579 0.971 -6.202 1.00 87.56 97 THR A O 1
ATOM 689 N N . MET A 1 98 ? 7.408 0.170 -7.217 1.00 87.38 98 MET A N 1
ATOM 690 C CA . MET A 1 98 ? 8.210 1.384 -7.046 1.00 87.38 98 MET A CA 1
ATOM 691 C C . MET A 1 98 ? 7.632 2.570 -7.823 1.00 87.38 98 MET A C 1
ATOM 693 O O . MET A 1 98 ? 7.603 3.685 -7.304 1.00 87.38 98 MET A O 1
ATOM 697 N N . ASN A 1 99 ? 7.120 2.342 -9.034 1.00 87.88 99 ASN A N 1
ATOM 698 C CA . ASN A 1 99 ? 6.460 3.383 -9.819 1.00 87.88 99 ASN A CA 1
ATOM 699 C C . ASN A 1 99 ? 5.201 3.904 -9.121 1.00 87.88 99 ASN A C 1
ATOM 701 O O . ASN A 1 99 ? 5.022 5.118 -9.036 1.00 87.88 99 ASN A O 1
ATOM 705 N N . LEU A 1 100 ? 4.372 3.013 -8.566 1.00 84.81 100 LEU A N 1
ATOM 706 C CA . LEU A 1 100 ? 3.188 3.411 -7.801 1.00 84.81 100 LEU A CA 1
ATOM 707 C C . LEU A 1 100 ? 3.562 4.213 -6.547 1.00 84.81 100 LEU A C 1
ATOM 709 O O . LEU A 1 100 ? 2.964 5.251 -6.274 1.00 84.81 100 LEU A O 1
ATOM 713 N N . LEU A 1 101 ? 4.574 3.771 -5.796 1.00 82.75 101 LEU A N 1
ATOM 714 C CA . LEU A 1 101 ? 5.050 4.494 -4.613 1.00 82.75 101 LEU A CA 1
ATOM 715 C C . LEU A 1 101 ? 5.533 5.905 -4.963 1.00 82.75 101 LEU A C 1
ATOM 717 O O . LEU A 1 101 ? 5.143 6.869 -4.305 1.00 82.75 101 LEU A O 1
ATOM 721 N N . ASN A 1 102 ? 6.330 6.040 -6.023 1.00 83.00 102 ASN A N 1
ATOM 722 C CA . ASN A 1 102 ? 6.819 7.337 -6.484 1.00 83.00 102 ASN A CA 1
ATOM 723 C C . ASN A 1 102 ? 5.682 8.246 -6.970 1.00 83.00 102 ASN A C 1
ATOM 725 O O . ASN A 1 102 ? 5.692 9.443 -6.687 1.00 83.00 102 ASN A O 1
ATOM 729 N N . ALA A 1 103 ? 4.684 7.685 -7.657 1.00 81.56 103 ALA A N 1
ATOM 730 C CA . ALA A 1 103 ? 3.514 8.433 -8.100 1.00 81.56 103 ALA A CA 1
ATOM 731 C C . ALA A 1 103 ? 2.674 8.935 -6.911 1.00 81.56 103 ALA A C 1
ATOM 733 O O . ALA A 1 103 ? 2.303 10.105 -6.874 1.00 81.56 103 ALA A O 1
ATOM 734 N N . ASN A 1 104 ? 2.465 8.102 -5.888 1.00 77.62 104 ASN A N 1
ATOM 735 C CA . ASN A 1 104 ? 1.774 8.509 -4.660 1.00 77.62 104 ASN A CA 1
ATOM 736 C C . ASN A 1 104 ? 2.519 9.597 -3.885 1.00 77.62 104 ASN A C 1
ATOM 738 O O . ASN A 1 104 ? 1.898 10.534 -3.383 1.00 77.62 104 ASN A O 1
ATOM 742 N N . LEU A 1 105 ? 3.851 9.500 -3.812 1.00 77.56 105 LEU A N 1
ATOM 743 C CA . LEU A 1 105 ? 4.691 10.545 -3.224 1.00 77.56 105 LEU A CA 1
ATOM 744 C C . LEU A 1 105 ? 4.533 11.875 -3.975 1.00 77.56 105 LEU A C 1
ATOM 746 O O . LEU A 1 105 ? 4.449 12.932 -3.348 1.00 77.56 105 LEU A O 1
ATOM 750 N N . ALA A 1 106 ? 4.457 11.830 -5.307 1.00 80.06 106 ALA A N 1
ATOM 751 C CA . ALA A 1 106 ? 4.247 13.014 -6.136 1.00 80.06 106 ALA A CA 1
ATOM 752 C C . ALA A 1 106 ? 2.831 13.601 -5.991 1.00 80.06 106 ALA A C 1
ATOM 754 O O . ALA A 1 106 ? 2.687 14.823 -5.985 1.00 80.06 106 ALA A O 1
ATOM 755 N N . ALA A 1 107 ? 1.816 12.750 -5.814 1.00 77.25 107 ALA A N 1
ATOM 756 C CA . ALA A 1 107 ? 0.413 13.138 -5.651 1.00 77.25 107 ALA A CA 1
ATOM 757 C C . ALA A 1 107 ? 0.101 13.798 -4.293 1.00 77.25 107 ALA A C 1
ATOM 759 O O . ALA A 1 107 ? -1.007 14.288 -4.090 1.00 77.25 107 ALA A O 1
ATOM 760 N N . LYS A 1 108 ? 1.062 13.820 -3.352 1.00 77.12 108 LYS A N 1
ATOM 761 C CA . LYS A 1 108 ? 0.964 14.491 -2.038 1.00 77.12 108 LYS A CA 1
ATOM 762 C C . LYS A 1 108 ? -0.303 14.139 -1.244 1.00 77.12 108 LYS A C 1
ATOM 764 O O . LYS A 1 108 ? -0.794 14.966 -0.472 1.00 77.12 108 LYS A O 1
ATOM 769 N N . GLY A 1 109 ? -0.838 12.932 -1.413 1.00 81.00 109 GLY A N 1
ATOM 770 C CA . GLY A 1 109 ? -2.024 12.477 -0.689 1.00 81.00 109 GLY A CA 1
ATOM 771 C C . GLY A 1 109 ? -1.786 12.388 0.822 1.00 81.00 109 GLY A C 1
ATOM 772 O O . GLY A 1 109 ? -0.674 12.118 1.274 1.00 81.00 109 GLY A O 1
ATOM 773 N N . THR A 1 110 ? -2.840 12.590 1.610 1.00 86.62 110 THR A N 1
ATOM 774 C CA . THR A 1 110 ? -2.840 12.247 3.038 1.00 86.62 110 THR A CA 1
ATOM 775 C C . THR A 1 110 ? -3.186 10.771 3.149 1.00 86.62 110 THR A C 1
ATOM 777 O O . THR A 1 110 ? -4.240 10.379 2.659 1.00 86.62 110 THR A O 1
ATOM 780 N N . THR A 1 111 ? -2.337 9.952 3.770 1.00 87.19 111 THR A N 1
ATOM 781 C CA . THR A 1 111 ? -2.619 8.521 3.960 1.00 87.19 111 THR A CA 1
ATOM 782 C C . THR A 1 111 ? -2.527 8.144 5.427 1.00 87.19 111 THR A C 1
ATOM 784 O O . THR A 1 111 ? -1.556 8.485 6.096 1.00 87.19 111 THR A O 1
ATOM 787 N N . VAL A 1 112 ? -3.515 7.390 5.899 1.00 89.50 112 VAL A N 1
ATOM 788 C CA . VAL A 1 112 ? -3.494 6.714 7.199 1.00 89.50 112 VAL A CA 1
ATOM 789 C C . VAL A 1 112 ? -3.573 5.216 6.968 1.00 89.50 112 VAL A C 1
ATOM 791 O O . VAL A 1 112 ? -4.254 4.762 6.049 1.00 89.50 112 VAL A O 1
ATOM 794 N N . ALA A 1 113 ? -2.904 4.438 7.805 1.00 90.62 113 ALA A N 1
ATOM 795 C CA . ALA A 1 113 ? -3.027 2.992 7.806 1.00 90.62 113 ALA A CA 1
ATOM 796 C C . ALA A 1 113 ? -3.244 2.461 9.220 1.00 90.62 113 ALA A C 1
ATOM 798 O O . ALA A 1 113 ? -2.873 3.083 10.218 1.00 90.62 113 ALA A O 1
ATOM 799 N N . GLY A 1 114 ? -3.856 1.288 9.302 1.00 90.50 114 GLY A N 1
ATOM 800 C CA . GLY A 1 114 ? -4.165 0.634 10.558 1.00 90.50 114 GLY A CA 1
ATOM 801 C C . GLY A 1 114 ? -4.285 -0.868 10.418 1.00 90.50 114 GLY A C 1
ATOM 802 O O . GLY A 1 114 ? -4.228 -1.430 9.323 1.00 90.50 114 GLY A O 1
ATOM 803 N N . THR A 1 115 ? -4.449 -1.510 11.565 1.00 91.69 115 THR A N 1
ATOM 804 C CA . THR A 1 115 ? -4.595 -2.964 11.676 1.00 91.69 115 THR A CA 1
ATOM 805 C C . THR A 1 115 ? -5.873 -3.295 12.426 1.00 91.69 115 THR A C 1
ATOM 807 O O . THR A 1 115 ? -6.305 -2.521 13.285 1.00 91.69 115 THR A O 1
ATOM 810 N N . SER A 1 116 ? -6.507 -4.408 12.069 1.00 93.38 116 SER A N 1
ATOM 811 C CA . SER A 1 116 ? -7.679 -4.912 12.780 1.00 93.38 116 SER A CA 1
ATOM 812 C C . SER A 1 116 ? -7.324 -5.329 14.209 1.00 93.38 116 SER A C 1
ATOM 814 O O . SER A 1 116 ? -6.174 -5.646 14.513 1.00 93.38 116 SER A O 1
ATOM 816 N N . SER A 1 117 ? -8.318 -5.374 15.096 1.00 90.62 117 SER A N 1
ATOM 817 C CA . SER A 1 117 ? -8.147 -5.751 16.508 1.00 90.62 117 SER A CA 1
ATOM 818 C C . SER A 1 117 ? -7.540 -7.142 16.735 1.00 90.62 117 SER A C 1
ATOM 820 O O . SER A 1 117 ? -6.862 -7.361 17.739 1.00 90.62 117 SER A O 1
ATOM 822 N N . ASP A 1 118 ? -7.746 -8.076 15.808 1.00 90.31 118 ASP A N 1
ATOM 823 C CA . ASP A 1 118 ? -7.130 -9.408 15.811 1.00 90.31 118 ASP A CA 1
ATOM 824 C C . ASP A 1 118 ? -5.743 -9.454 15.137 1.00 90.31 118 ASP A C 1
ATOM 826 O O . ASP A 1 118 ? -5.070 -10.484 15.189 1.00 90.31 118 ASP A O 1
ATOM 830 N N . ASN A 1 119 ? -5.277 -8.332 14.578 1.00 85.38 119 ASN A N 1
ATOM 831 C CA . ASN A 1 119 ? -4.023 -8.164 13.837 1.00 85.38 119 ASN A CA 1
ATOM 832 C C . ASN A 1 119 ? -3.922 -9.011 12.554 1.00 85.38 119 ASN A C 1
ATOM 834 O O . ASN A 1 119 ? -2.817 -9.295 12.090 1.00 85.38 119 ASN A O 1
ATOM 838 N N . ILE A 1 120 ? -5.055 -9.437 11.987 1.00 86.50 120 ILE A N 1
ATOM 839 C CA . ILE A 1 120 ? -5.089 -10.255 10.764 1.00 86.50 120 ILE A CA 1
ATOM 840 C C . ILE A 1 120 ? -5.216 -9.389 9.506 1.00 86.50 120 ILE A C 1
ATOM 842 O O . ILE A 1 120 ? -4.637 -9.718 8.470 1.00 86.50 120 ILE A O 1
ATOM 846 N N . LEU A 1 121 ? -5.957 -8.286 9.585 1.00 87.19 121 LEU A N 1
ATOM 847 C CA . LEU A 1 121 ? -6.218 -7.382 8.472 1.00 87.19 121 LEU A CA 1
ATOM 848 C C . LEU A 1 121 ? -5.442 -6.078 8.650 1.00 87.19 121 LEU A C 1
ATOM 850 O O . LEU A 1 121 ? -5.248 -5.582 9.761 1.00 87.19 121 LEU A O 1
ATOM 854 N N . SER A 1 122 ? -5.052 -5.488 7.527 1.00 87.50 122 SER A N 1
ATOM 855 C CA . SER A 1 122 ? -4.589 -4.109 7.451 1.00 87.50 122 SER A CA 1
ATOM 856 C C . SER A 1 122 ? -5.460 -3.336 6.472 1.00 87.50 122 SER A C 1
ATOM 858 O O . SER A 1 122 ? -5.953 -3.882 5.485 1.00 87.50 122 SER A O 1
ATOM 860 N N . ALA A 1 123 ? -5.664 -2.059 6.765 1.00 88.38 123 ALA A N 1
ATOM 861 C CA . ALA A 1 123 ? -6.391 -1.143 5.903 1.00 88.38 123 ALA A CA 1
ATOM 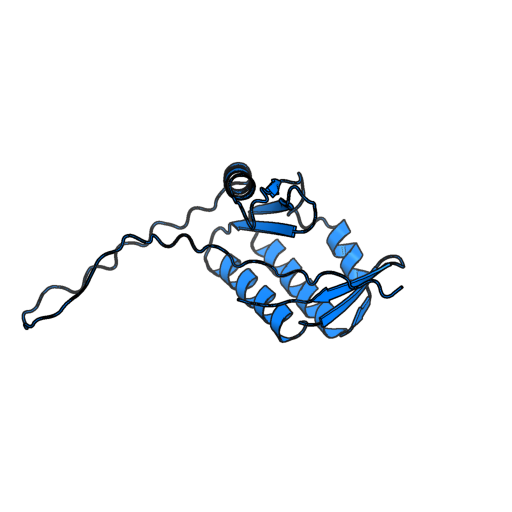862 C C . ALA A 1 123 ? -5.623 0.172 5.812 1.00 88.38 123 ALA A C 1
ATOM 864 O O . ALA A 1 123 ? -4.976 0.590 6.775 1.00 88.38 123 ALA A O 1
ATOM 865 N N . ALA A 1 124 ? -5.693 0.812 4.651 1.00 87.50 124 ALA A N 1
ATOM 866 C CA . ALA A 1 124 ? -5.147 2.138 4.429 1.00 87.50 124 ALA A CA 1
ATOM 867 C C . ALA A 1 124 ? -6.184 2.999 3.708 1.00 87.50 124 ALA A C 1
ATOM 869 O O . ALA A 1 124 ? -6.847 2.525 2.786 1.00 87.50 124 ALA A O 1
ATOM 870 N N . LEU A 1 125 ? -6.317 4.250 4.140 1.00 88.94 125 LEU A N 1
ATOM 871 C CA . LEU A 1 125 ? -7.167 5.254 3.511 1.00 88.94 125 LEU A CA 1
ATOM 872 C C . LEU A 1 125 ? -6.288 6.400 3.035 1.00 88.94 125 LEU A C 1
ATOM 874 O O . LEU A 1 125 ? -5.491 6.930 3.812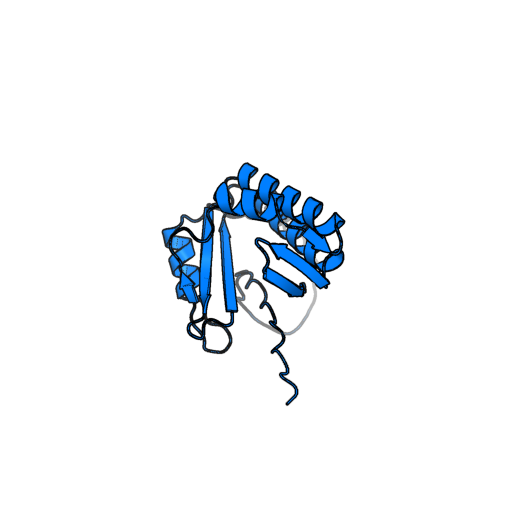 1.00 88.94 125 LEU A O 1
ATOM 878 N N . SER A 1 126 ? -6.465 6.790 1.777 1.00 87.44 126 SER A N 1
ATOM 879 C CA . SER A 1 126 ? -5.738 7.892 1.156 1.00 87.44 126 SER A CA 1
ATOM 880 C C . SER A 1 126 ? -6.720 8.939 0.641 1.00 87.44 126 SER A C 1
ATOM 882 O O . SER A 1 126 ? -7.692 8.600 -0.030 1.00 87.44 126 SER A O 1
ATOM 884 N N . SER A 1 127 ? -6.456 10.210 0.940 1.00 88.75 127 SER A N 1
ATOM 885 C CA . SER A 1 127 ? -7.187 11.355 0.399 1.00 88.75 127 SER A CA 1
ATOM 886 C C . SER A 1 127 ? -6.262 12.225 -0.440 1.00 88.75 127 SER A C 1
ATOM 888 O O . SER A 1 127 ? -5.178 12.607 0.006 1.00 88.75 127 SER A O 1
ATOM 890 N N . TYR A 1 128 ? -6.724 12.593 -1.629 1.00 86.38 128 TYR A N 1
ATOM 891 C CA . TYR A 1 128 ? -5.975 13.376 -2.610 1.00 86.38 128 TYR A CA 1
ATOM 892 C C . TYR A 1 128 ? -6.635 14.740 -2.835 1.00 86.38 128 TYR A C 1
ATOM 894 O O . TYR A 1 128 ? -7.791 14.933 -2.462 1.00 86.38 128 TYR A O 1
ATOM 902 N N . ASP A 1 129 ? -5.871 15.689 -3.382 1.00 81.56 129 ASP A N 1
ATOM 903 C CA . ASP A 1 129 ? -6.352 17.040 -3.717 1.00 81.56 129 ASP A CA 1
ATOM 904 C C . ASP A 1 129 ? -7.168 17.062 -5.022 1.00 81.56 129 ASP A C 1
ATOM 906 O O . ASP A 1 129 ? -7.975 17.962 -5.235 1.00 81.56 129 ASP A O 1
ATOM 910 N N . ASP A 1 130 ? -6.969 16.063 -5.884 1.00 79.25 130 ASP A N 1
ATOM 911 C CA . ASP A 1 130 ? -7.622 15.925 -7.180 1.00 79.25 130 ASP A CA 1
ATOM 912 C C . ASP A 1 130 ? -7.939 14.455 -7.503 1.00 79.25 130 ASP A C 1
ATOM 914 O O . ASP A 1 130 ? -7.496 13.515 -6.830 1.00 79.25 130 ASP A O 1
ATOM 918 N N . MET A 1 131 ? -8.761 14.264 -8.537 1.00 80.50 131 MET A N 1
ATOM 919 C CA . MET A 1 131 ? -9.147 12.937 -9.015 1.00 80.50 131 MET A CA 1
ATOM 920 C C . MET A 1 131 ? -7.979 12.176 -9.649 1.00 80.50 131 MET A C 1
ATOM 922 O O . MET A 1 131 ? -7.958 10.951 -9.559 1.00 80.50 131 MET A O 1
ATOM 926 N N . ASP A 1 132 ? -7.004 12.868 -10.242 1.00 82.50 132 ASP A N 1
ATOM 927 C CA . ASP A 1 132 ? -5.877 12.240 -10.939 1.00 82.50 132 ASP A CA 1
ATOM 928 C C . ASP A 1 132 ? -4.995 11.447 -9.961 1.00 82.50 132 ASP A C 1
ATOM 930 O O . ASP A 1 132 ? -4.602 10.310 -10.245 1.00 82.50 132 ASP A O 1
ATOM 934 N N . GLY A 1 133 ? -4.732 12.000 -8.771 1.00 80.38 133 GLY A N 1
ATOM 935 C CA . GLY A 1 133 ? -4.015 11.306 -7.700 1.00 80.38 133 GLY A CA 1
ATOM 936 C C . GLY A 1 133 ? -4.755 10.060 -7.204 1.00 80.38 133 GLY A C 1
ATOM 937 O O . GLY A 1 133 ? -4.154 8.992 -7.063 1.00 80.38 133 GLY A O 1
ATOM 938 N N . ALA A 1 134 ? -6.073 10.167 -7.007 1.00 82.69 134 ALA A N 1
ATOM 939 C CA . ALA A 1 134 ? -6.908 9.038 -6.597 1.00 82.69 134 ALA A CA 1
ATOM 940 C C . ALA A 1 134 ? -6.968 7.945 -7.677 1.00 82.69 134 ALA A C 1
ATOM 942 O O . ALA A 1 134 ? -6.847 6.755 -7.378 1.00 82.69 134 ALA A O 1
ATOM 943 N N . GLN A 1 135 ? -7.103 8.341 -8.941 1.00 84.50 135 GLN A N 1
ATOM 944 C CA . GLN A 1 135 ? -7.161 7.422 -10.069 1.00 84.50 135 GLN A CA 1
ATOM 945 C C . GLN A 1 135 ? -5.824 6.710 -10.285 1.00 84.50 135 GLN A C 1
ATOM 947 O O . GLN A 1 135 ? -5.809 5.495 -10.464 1.00 84.50 135 GLN A O 1
ATOM 952 N N . THR A 1 136 ? -4.702 7.418 -10.147 1.00 85.00 136 THR A N 1
ATOM 953 C CA . THR A 1 136 ? -3.358 6.821 -10.197 1.00 85.00 136 THR A CA 1
ATOM 954 C C . THR A 1 136 ? -3.194 5.708 -9.161 1.00 85.00 136 THR A C 1
ATOM 956 O O . THR A 1 136 ? -2.645 4.646 -9.465 1.00 85.00 136 THR A O 1
ATOM 959 N N . GLN A 1 137 ? -3.702 5.920 -7.943 1.00 81.62 137 GLN A N 1
AT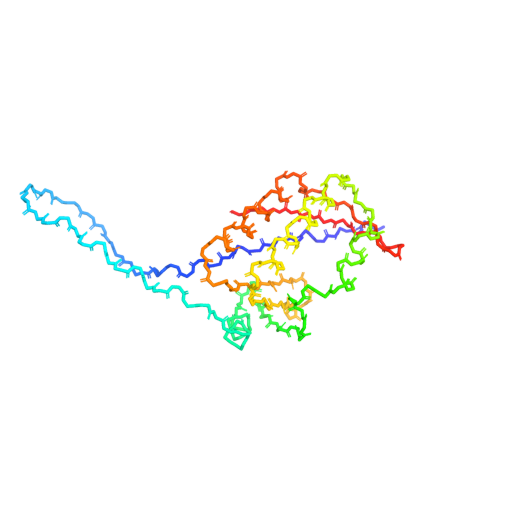OM 960 C CA . GLN A 1 137 ? -3.656 4.913 -6.887 1.00 81.62 137 GLN A CA 1
ATOM 961 C C . GLN A 1 137 ? -4.495 3.677 -7.233 1.00 81.62 137 GLN A C 1
ATOM 963 O O . GLN A 1 137 ? -4.033 2.548 -7.058 1.00 81.62 137 GLN A O 1
ATOM 968 N N . ILE A 1 138 ? -5.707 3.881 -7.756 1.00 84.19 138 ILE A N 1
ATOM 969 C CA . ILE A 1 138 ? -6.613 2.797 -8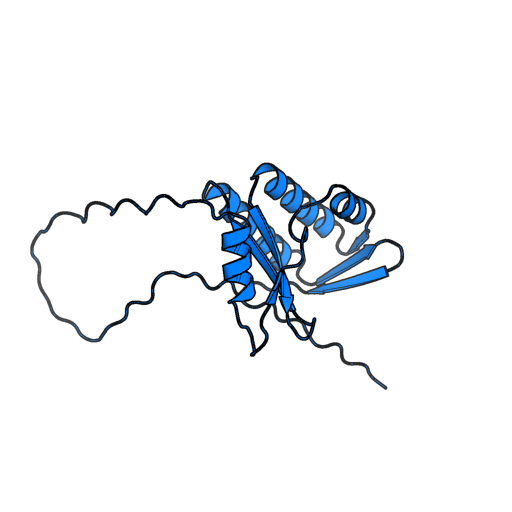.161 1.00 84.19 138 ILE A CA 1
ATOM 970 C C . ILE A 1 138 ? -6.024 1.998 -9.329 1.00 84.19 138 ILE A C 1
ATOM 972 O O . ILE A 1 138 ? -5.967 0.767 -9.271 1.00 84.19 138 ILE A O 1
ATOM 976 N N . GLU A 1 139 ? -5.556 2.675 -10.375 1.00 85.88 139 GLU A N 1
ATOM 977 C CA . GLU A 1 139 ? -4.980 2.044 -11.565 1.00 85.88 139 GLU A CA 1
ATOM 978 C C . GLU A 1 139 ? -3.690 1.294 -11.230 1.00 85.88 139 GLU A C 1
ATOM 980 O O . GLU A 1 139 ? -3.503 0.151 -11.648 1.00 85.88 139 GLU A O 1
ATOM 985 N N . GLY A 1 140 ? -2.815 1.896 -10.422 1.00 84.25 140 GLY A N 1
ATOM 986 C CA . GLY A 1 140 ? -1.583 1.257 -9.979 1.00 84.25 140 GLY A CA 1
ATOM 987 C C . GLY A 1 140 ? -1.836 0.016 -9.127 1.00 84.25 140 GLY A C 1
ATOM 988 O O . GLY A 1 140 ? -1.233 -1.029 -9.374 1.00 84.25 140 GLY A O 1
ATOM 989 N N . ALA A 1 141 ? -2.755 0.097 -8.160 1.00 81.94 141 ALA A N 1
ATOM 990 C CA . ALA A 1 141 ? -3.138 -1.051 -7.342 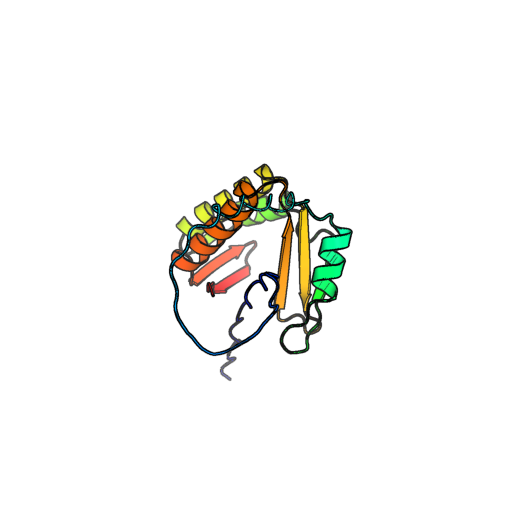1.00 81.94 141 ALA A CA 1
ATOM 991 C C . ALA A 1 141 ? -3.771 -2.169 -8.187 1.00 81.94 141 ALA A C 1
ATOM 993 O O . ALA A 1 141 ? -3.439 -3.342 -8.004 1.00 81.94 141 ALA A O 1
ATOM 994 N N . SER A 1 142 ? -4.618 -1.810 -9.156 1.00 85.25 142 SER A N 1
ATOM 995 C CA . SER A 1 142 ? -5.233 -2.763 -10.088 1.00 85.25 142 SER A CA 1
ATOM 996 C C . SER A 1 142 ? -4.179 -3.454 -10.949 1.00 85.25 142 SER A C 1
ATOM 998 O O . SER A 1 142 ? -4.167 -4.678 -11.048 1.00 85.25 142 SER A O 1
ATOM 1000 N N . LYS A 1 143 ? -3.211 -2.698 -11.476 1.00 86.31 143 LYS A N 1
ATOM 1001 C CA . LYS A 1 143 ? -2.099 -3.249 -12.255 1.00 86.31 143 LYS A CA 1
ATOM 1002 C C . LYS A 1 143 ? -1.236 -4.214 -11.442 1.00 86.31 143 LYS A C 1
ATOM 1004 O O . LYS A 1 143 ? -0.831 -5.253 -11.959 1.00 86.31 143 LYS A O 1
ATOM 1009 N N . ILE A 1 144 ? -0.974 -3.913 -10.166 1.00 86.00 144 ILE A N 1
ATOM 1010 C CA . ILE A 1 144 ? -0.307 -4.856 -9.254 1.00 86.00 144 ILE A CA 1
ATOM 1011 C C . ILE A 1 144 ? -1.166 -6.112 -9.081 1.00 86.00 144 ILE A C 1
ATOM 1013 O O . ILE A 1 144 ? -0.655 -7.222 -9.192 1.00 86.00 144 ILE A O 1
ATOM 1017 N N . ALA A 1 145 ? -2.469 -5.979 -8.852 1.00 85.75 145 ALA A N 1
ATOM 1018 C CA . ALA A 1 145 ? -3.326 -7.145 -8.689 1.00 85.75 145 ALA A CA 1
ATOM 1019 C C . ALA A 1 145 ? -3.385 -8.031 -9.944 1.00 85.75 145 ALA A C 1
ATOM 1021 O O . ALA A 1 145 ? -3.349 -9.251 -9.822 1.00 85.75 145 ALA A O 1
ATOM 1022 N N . GLU A 1 146 ? -3.417 -7.447 -11.139 1.00 86.00 146 GLU A N 1
ATOM 1023 C CA . GLU A 1 146 ? -3.462 -8.188 -12.403 1.00 86.00 146 GLU A CA 1
ATOM 1024 C C . GLU A 1 146 ? -2.121 -8.845 -12.744 1.00 86.00 146 GLU A C 1
ATOM 1026 O O . GLU A 1 146 ? -2.051 -10.037 -13.053 1.00 86.00 146 GLU A O 1
ATOM 1031 N N . GLU A 1 147 ? -1.032 -8.079 -12.681 1.00 87.44 147 GLU A N 1
ATOM 1032 C CA . GLU A 1 147 ? 0.274 -8.525 -13.165 1.00 87.44 147 GLU A CA 1
ATOM 1033 C C . GLU A 1 147 ? 1.122 -9.235 -12.109 1.00 87.44 147 GLU A C 1
ATOM 1035 O O . GLU A 1 147 ? 2.085 -9.927 -12.461 1.00 87.44 147 GLU A O 1
ATOM 1040 N N . CYS A 1 148 ? 0.779 -9.033 -10.839 1.00 88.88 148 CYS A N 1
ATOM 1041 C CA . CYS A 1 148 ? 1.558 -9.406 -9.666 1.00 88.88 148 CYS A CA 1
ATOM 1042 C C . CYS A 1 148 ? 0.689 -10.085 -8.594 1.00 88.88 148 CYS A C 1
ATOM 1044 O O . CYS A 1 148 ? 1.025 -10.047 -7.414 1.00 88.88 148 CYS A O 1
ATOM 1046 N N . SER A 1 149 ? -0.405 -10.743 -9.006 1.00 83.81 149 SER A N 1
ATOM 1047 C CA . SER A 1 149 ? -1.358 -11.464 -8.139 1.00 83.81 149 SER A CA 1
ATOM 1048 C C . SER A 1 149 ? -0.734 -12.490 -7.188 1.00 83.81 149 SER A C 1
ATOM 1050 O O . SER A 1 149 ? -1.321 -12.762 -6.143 1.00 83.81 149 SER A O 1
ATOM 1052 N N . ASP A 1 150 ? 0.428 -13.050 -7.527 1.00 87.50 150 ASP A N 1
ATOM 1053 C CA . ASP A 1 150 ? 1.244 -13.903 -6.658 1.00 87.50 150 ASP A CA 1
ATOM 1054 C C . ASP A 1 150 ? 2.698 -13.421 -6.740 1.00 87.50 150 ASP A C 1
ATOM 1056 O O . ASP A 1 150 ? 3.378 -13.618 -7.751 1.00 87.50 150 ASP A O 1
ATOM 1060 N N . VAL A 1 151 ? 3.145 -12.722 -5.697 1.00 89.00 151 VAL A N 1
ATOM 1061 C CA . VAL A 1 151 ? 4.494 -12.157 -5.607 1.00 89.00 151 VAL A CA 1
ATOM 1062 C C . VAL A 1 151 ? 5.195 -12.691 -4.379 1.00 89.00 151 VAL A C 1
ATOM 1064 O O . VAL A 1 151 ? 4.659 -12.660 -3.271 1.00 89.00 151 VAL A O 1
ATOM 1067 N N . LYS A 1 152 ? 6.451 -13.091 -4.560 1.00 90.19 152 LYS A N 1
ATOM 1068 C CA . LYS A 1 152 ? 7.382 -13.291 -3.455 1.00 90.19 152 LYS A CA 1
ATOM 1069 C C . LYS A 1 152 ? 8.301 -12.092 -3.341 1.00 90.19 152 LYS A C 1
ATOM 1071 O O . LYS A 1 152 ? 8.874 -11.661 -4.337 1.00 90.19 152 LYS A O 1
ATOM 1076 N N . ILE A 1 153 ? 8.460 -11.589 -2.127 1.00 89.56 153 ILE A N 1
ATOM 1077 C CA . ILE A 1 153 ? 9.414 -10.538 -1.792 1.00 89.56 153 ILE A CA 1
ATOM 1078 C C . ILE A 1 153 ? 10.409 -11.109 -0.795 1.00 89.56 153 ILE A C 1
ATOM 1080 O O . ILE A 1 153 ? 10.011 -11.654 0.234 1.00 89.56 153 ILE A O 1
ATOM 1084 N N . LYS A 1 154 ? 11.701 -10.966 -1.081 1.00 89.62 154 LYS A N 1
ATOM 1085 C CA . LYS A 1 154 ? 12.773 -11.224 -0.120 1.00 89.62 154 LYS A CA 1
ATOM 1086 C C . LYS A 1 154 ? 13.372 -9.900 0.321 1.00 89.62 154 LYS A C 1
ATOM 1088 O O . LYS A 1 154 ? 13.944 -9.176 -0.491 1.00 89.62 154 LYS A O 1
ATOM 1093 N N . THR A 1 155 ? 13.279 -9.615 1.613 1.00 85.31 155 THR A N 1
ATOM 1094 C CA . THR A 1 155 ? 13.809 -8.395 2.233 1.00 85.31 155 THR A CA 1
ATOM 1095 C C . THR A 1 155 ? 14.552 -8.774 3.503 1.00 85.31 155 THR A C 1
ATOM 1097 O O . THR A 1 155 ? 13.992 -9.454 4.357 1.00 85.31 155 THR A O 1
ATOM 1100 N N . ALA A 1 156 ? 15.812 -8.351 3.647 1.00 83.19 156 ALA A N 1
ATOM 1101 C CA . ALA A 1 156 ? 16.615 -8.583 4.857 1.00 83.19 156 ALA A CA 1
ATOM 1102 C C . ALA A 1 156 ? 16.623 -10.052 5.357 1.00 83.19 156 ALA A C 1
ATOM 1104 O O . ALA A 1 156 ? 16.613 -10.315 6.557 1.00 83.19 156 ALA A O 1
ATOM 1105 N N . GLY A 1 157 ? 16.627 -11.020 4.432 1.00 78.31 157 GLY A N 1
ATOM 1106 C CA . GLY A 1 157 ? 16.626 -12.455 4.751 1.00 78.31 157 GLY A CA 1
ATOM 1107 C C . GLY A 1 157 ? 15.256 -13.046 5.110 1.00 78.31 157 GLY A C 1
ATOM 1108 O O . GLY A 1 157 ? 15.177 -14.234 5.415 1.00 78.31 157 GLY A O 1
ATOM 1109 N N . VAL A 1 158 ? 14.183 -12.253 5.049 1.00 84.38 158 VAL A N 1
ATOM 1110 C CA . VAL A 1 158 ? 12.799 -12.703 5.231 1.00 84.38 158 VAL A CA 1
ATOM 1111 C C . VAL A 1 158 ? 12.131 -12.834 3.868 1.00 84.38 158 VAL A C 1
ATOM 1113 O O . VAL A 1 158 ? 12.129 -11.888 3.084 1.00 84.38 158 VAL A O 1
ATOM 1116 N N . GLU A 1 159 ? 11.557 -14.004 3.592 1.00 87.81 159 GLU A N 1
ATOM 1117 C CA . GLU A 1 159 ? 10.721 -14.239 2.414 1.00 87.81 159 GLU A CA 1
ATOM 1118 C C . GLU A 1 159 ? 9.246 -14.069 2.789 1.00 87.81 159 GLU A C 1
ATOM 1120 O O . GLU A 1 159 ? 8.746 -14.698 3.723 1.00 87.81 159 GLU A O 1
ATOM 1125 N N . MET A 1 160 ? 8.547 -13.225 2.041 1.00 85.12 160 MET A N 1
ATOM 1126 C CA . MET A 1 160 ? 7.118 -12.971 2.165 1.00 85.12 160 MET A CA 1
ATOM 1127 C C . MET A 1 160 ? 6.445 -13.349 0.852 1.00 85.12 160 MET A C 1
ATOM 1129 O O . MET A 1 160 ? 6.924 -12.984 -0.216 1.00 85.12 160 MET A O 1
ATOM 1133 N N . SER A 1 161 ? 5.332 -14.076 0.918 1.00 83.75 161 SER A N 1
ATOM 1134 C CA . SER A 1 161 ? 4.474 -14.326 -0.244 1.00 83.75 161 SER A CA 1
ATOM 1135 C C . SER A 1 161 ? 3.198 -13.515 -0.092 1.00 83.75 161 SER A C 1
ATOM 1137 O O . SER A 1 161 ? 2.522 -13.616 0.932 1.00 83.75 161 SER A O 1
ATOM 1139 N N . MET A 1 162 ? 2.874 -12.722 -1.102 1.00 81.62 162 MET A N 1
ATOM 1140 C CA . MET A 1 162 ? 1.712 -11.848 -1.118 1.00 81.62 162 MET A CA 1
ATOM 1141 C C . MET A 1 162 ? 0.788 -12.252 -2.251 1.00 81.62 162 MET A C 1
ATOM 1143 O O . MET A 1 162 ? 1.234 -12.521 -3.366 1.00 81.62 162 MET A O 1
ATOM 1147 N N . LYS A 1 163 ? -0.509 -12.272 -1.947 1.00 80.44 163 LYS A N 1
ATOM 1148 C CA . LYS A 1 163 ? -1.551 -12.509 -2.937 1.00 80.44 163 LYS A CA 1
ATOM 1149 C C . LYS A 1 163 ? -2.421 -11.280 -3.060 1.00 80.44 163 LYS A C 1
ATOM 1151 O O . LYS A 1 163 ? -3.007 -10.852 -2.069 1.00 80.44 163 LYS A O 1
ATOM 1156 N N . TYR A 1 164 ? -2.521 -10.756 -4.271 1.00 76.38 164 TYR A N 1
ATOM 1157 C CA . TYR A 1 164 ? -3.366 -9.611 -4.570 1.00 76.38 164 TYR A CA 1
ATOM 1158 C C . TYR A 1 164 ? -4.633 -10.064 -5.282 1.00 76.38 164 TYR A C 1
ATOM 1160 O O . TYR A 1 164 ? -4.603 -10.947 -6.141 1.00 76.38 164 TYR A O 1
ATOM 1168 N N . LYS A 1 165 ? -5.753 -9.449 -4.912 1.00 68.50 165 LYS A N 1
ATOM 1169 C CA . LYS A 1 165 ? -7.036 -9.579 -5.595 1.00 68.50 165 LYS A CA 1
ATOM 1170 C C . LYS A 1 165 ? -7.703 -8.213 -5.621 1.00 68.50 165 LYS A C 1
ATOM 1172 O O . LYS A 1 165 ? -7.700 -7.523 -4.605 1.00 68.50 165 LYS A O 1
ATOM 1177 N N . THR A 1 166 ? -8.254 -7.855 -6.769 1.00 65.12 166 THR A N 1
ATOM 1178 C CA . THR A 1 166 ? -9.222 -6.766 -6.914 1.00 65.12 166 THR A CA 1
ATOM 1179 C C . THR A 1 166 ? -10.635 -7.302 -6.670 1.00 65.12 166 THR A C 1
ATOM 1181 O O . THR A 1 166 ? -10.860 -8.517 -6.710 1.00 65.12 166 THR A O 1
ATOM 1184 N N . PHE A 1 167 ? -11.561 -6.395 -6.373 1.00 53.75 167 PHE A N 1
ATOM 1185 C CA . PHE A 1 167 ? -12.987 -6.645 -6.150 1.00 53.75 167 PHE A CA 1
ATOM 1186 C C . PHE A 1 167 ? -13.795 -5.928 -7.226 1.00 53.75 167 PHE A C 1
ATOM 1188 O O . PHE A 1 167 ? -13.378 -4.807 -7.598 1.00 53.75 167 PHE A O 1
#

Sequence (167 aa):
MKRILPAIALIAGLSLVGCTGGGDKPDQADGGGESPAAEAQPEAKKLDEAQLKEILESTQVDGQSFKAVDGAGNASSEATKALESSEFEPAKCKDITMNLLNANLAAKGTTVAGTSSDNILSAALSSYDDMDGAQTQIEGASKIAEECSDVKIKTAGVEMSMKYKTF